Protein 1BBG (pdb70)

Foldseek 3Di:
DFFDWDADQLLPQHCATFTDNPCPLRHTDRDSVCRGVVVD

InterPro domains:
  IPR005611 Amb V Allergen [PF03913] (36-73)
  IPR005611 Amb V Allergen [PIRSF002697] (1-73)
  IPR005611 Amb V 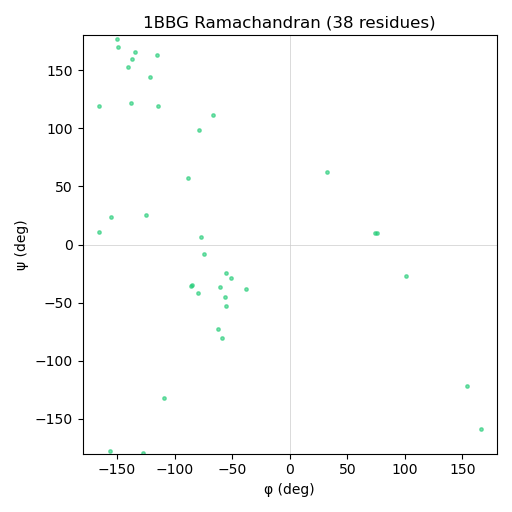Allergen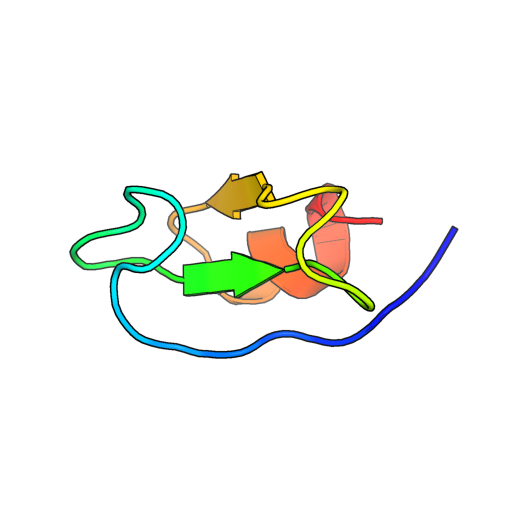 [SM00816] (35-73)
  IPR036712 Amb V Allergen superfamily [G3DSA:3.30.160.80] (34-73)
  IPR036712 Amb V Allergen superfamily [SSF57296] (34-73)

Radius of gyration: 8.35 Å; Cα contacts (8 Å, |Δi|>4): 90; chains: 1; bounding box: 14×18×20 Å

Nearest PDB structures 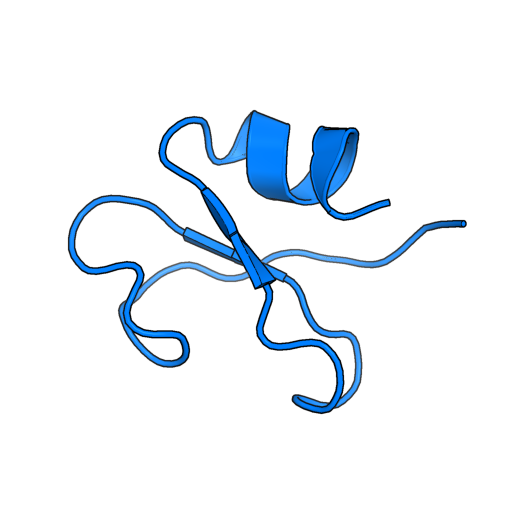(foldseek):
  1bbg-assembly1_A  TM=1.026E+00  e=2.844E-09  Ambrosia trifida
  2bbg-assembly1_A  TM=9.635E-01  e=9.800E-08  Ambrosia trifida
  3bbg-assembly1_A  TM=8.807E-01  e=9.127E-07  Ambrosia trifida

CATH classification: 3.30.160.80

Solvent-accessible surface area: 2804 Å² total; per-residue (Å²): 150,126,44,134,50,73,140,39,75,113,25,62,1,108,69,83,61,0,8,22,78,120,47,130,131,53,49,30,55,83,40,128,60,43,0,82,128,57,27,82

Secondary structure (DSSP, 8-state):
-----EESSTTS-TTSEEE-SSSSS-EEESSHHHHHHHH-

Structure (mmCIF, N/CA/C/O backbone):
data_1BBG
#
_entry.id   1BBG
#
_cell.length_a   1.000
_cell.length_b   1.000
_cell.length_c   1.000
_cell.angle_alpha   90.00
_cell.angle_beta   90.00
_cell.angle_gamma   90.00
#
_symmetry.space_group_name_H-M   'P 1'
#
loop_
_atom_site.group_PDB
_atom_site.id
_atom_site.type_symbol
_atom_site.label_atom_id
_atom_site.label_alt_id
_atom_site.label_comp_id
_atom_site.label_asym_id
_atom_site.label_entity_id
_atom_site.label_seq_id
_atom_site.pdbx_PDB_ins_code
_atom_site.Cartn_x
_atom_site.Cartn_y
_atom_site.Cartn_z
_atom_site.occupancy
_atom_site.B_iso_or_equiv
_atom_site.auth_seq_id
_atom_site.auth_comp_id
_atom_site.auth_asym_id
_atom_site.auth_atom_id
_atom_site.pdbx_PDB_model_num
ATOM 1 N N . ASP A 1 1 ? 10.089 2.930 7.129 1.00 2.36 1 ASP A N 1
ATOM 2 C CA . ASP A 1 1 ? 9.141 2.853 5.980 1.00 2.37 1 ASP A CA 1
ATOM 3 C C . ASP A 1 1 ? 9.885 2.446 4.705 1.00 1.93 1 ASP A C 1
ATOM 4 O O . ASP A 1 1 ? 9.949 3.191 3.748 1.00 2.52 1 ASP A O 1
ATOM 15 N N . ASP A 1 2 ? 10.451 1.271 4.689 1.00 1.37 2 ASP A N 1
ATOM 16 C CA . ASP A 1 2 ? 11.196 0.818 3.478 1.00 1.35 2 ASP A CA 1
ATOM 17 C C . ASP A 1 2 ? 11.246 -0.713 3.432 1.00 0.93 2 ASP A C 1
ATOM 18 O O . ASP A 1 2 ? 10.697 -1.387 4.281 1.00 0.99 2 ASP A O 1
ATOM 27 N N . GLY A 1 3 ? 11.906 -1.266 2.450 1.00 0.78 3 GLY A N 1
ATOM 28 C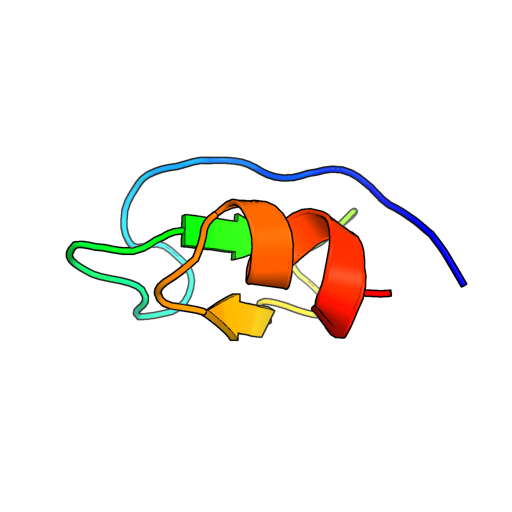 CA . GLY A 1 3 ? 11.997 -2.751 2.356 1.00 0.65 3 GLY A CA 1
ATOM 29 C C . GLY A 1 3 ? 12.507 -3.171 0.971 1.00 0.49 3 GLY A C 1
ATOM 30 O O . GLY A 1 3 ? 13.133 -2.403 0.268 1.00 0.49 3 GLY A O 1
ATOM 34 N N . LEU A 1 4 ? 12.249 -4.393 0.585 1.00 0.39 4 LEU A N 1
ATOM 35 C CA . LEU A 1 4 ? 12.718 -4.889 -0.740 1.00 0.29 4 LEU A CA 1
ATOM 36 C C . LEU A 1 4 ? 11.533 -5.491 -1.515 1.00 0.28 4 LEU A C 1
ATOM 37 O O . LEU A 1 4 ? 10.421 -5.505 -1.027 1.00 0.31 4 LEU A O 1
ATOM 53 N N . CYS A 1 5 ? 11.745 -5.991 -2.711 1.00 0.33 5 CYS A N 1
ATOM 54 C CA . CYS A 1 5 ? 10.587 -6.583 -3.466 1.00 0.40 5 CYS A CA 1
ATOM 55 C C 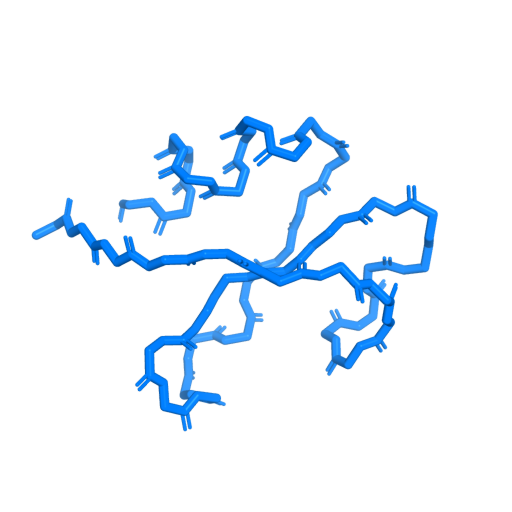. CYS A 1 5 ? 11.018 -7.842 -4.216 1.00 0.41 5 CYS A C 1
ATOM 56 O O . CYS A 1 5 ? 12.161 -8.004 -4.595 1.00 0.47 5 CYS A O 1
ATOM 63 N N . TYR A 1 6 ? 10.08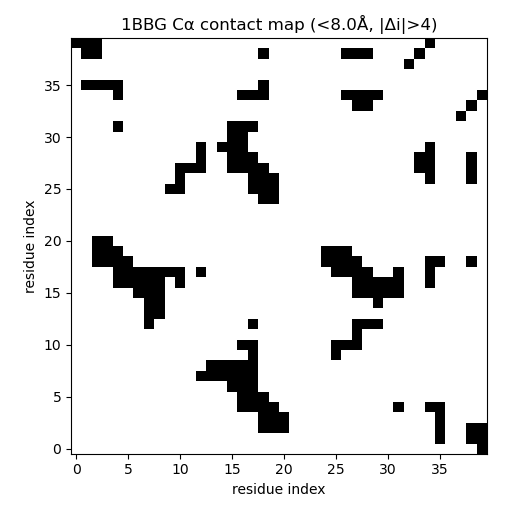7 -8.726 -4.435 1.00 0.37 6 TYR A N 1
ATOM 64 C CA . TYR A 1 6 ? 10.388 -9.989 -5.169 1.00 0.40 6 TYR A CA 1
ATOM 65 C C . TYR A 1 6 ? 9.287 -10.214 -6.200 1.00 0.34 6 TYR A C 1
ATOM 66 O O . TYR A 1 6 ? 8.262 -9.560 -6.159 1.00 0.30 6 TYR A O 1
ATOM 84 N N . GLU A 1 7 ? 9.475 -11.089 -7.145 1.00 0.35 7 GLU A N 1
ATOM 85 C CA . GLU A 1 7 ? 8.402 -11.258 -8.162 1.00 0.30 7 GLU A CA 1
ATOM 86 C C . GLU A 1 7 ? 7.896 -12.694 -8.191 1.00 0.29 7 GLU A C 1
ATOM 87 O O . GLU A 1 7 ? 8.638 -13.641 -8.020 1.00 0.34 7 GLU A O 1
ATOM 99 N N . GLY A 1 8 ? 6.621 -12.849 -8.419 1.00 0.25 8 GLY A N 1
ATOM 100 C CA . GLY A 1 8 ? 6.030 -14.210 -8.476 1.00 0.26 8 GLY A CA 1
ATOM 101 C C . GLY A 1 8 ? 4.544 -14.174 -8.100 1.00 0.24 8 GLY A C 1
ATOM 102 O O . GLY A 1 8 ? 3.748 -13.520 -8.743 1.00 0.23 8 GLY A O 1
ATOM 106 N N . THR A 1 9 ? 4.159 -14.901 -7.082 1.00 0.28 9 THR A N 1
ATOM 107 C CA . THR A 1 9 ? 2.727 -14.940 -6.691 1.00 0.30 9 THR A CA 1
ATOM 108 C C . THR A 1 9 ? 2.569 -15.312 -5.200 1.00 0.34 9 THR A C 1
ATOM 109 O O . THR A 1 9 ? 1.556 -15.856 -4.805 1.00 0.40 9 THR A O 1
ATOM 120 N N . ASN A 1 10 ? 3.567 -15.086 -4.376 1.00 0.34 10 ASN A N 1
ATOM 121 C CA . ASN A 1 10 ? 3.450 -15.506 -2.936 1.00 0.40 10 ASN A CA 1
ATOM 122 C C . ASN A 1 10 ? 2.524 -14.607 -2.127 1.00 0.36 10 ASN A C 1
ATOM 123 O O . ASN A 1 10 ? 2.185 -14.904 -0.998 1.00 0.41 10 ASN A O 1
ATOM 134 N N . CYS A 1 11 ? 2.091 -13.542 -2.693 1.00 0.32 11 CYS A N 1
ATOM 135 C CA . CYS A 1 11 ? 1.153 -12.641 -1.962 1.00 0.35 11 CYS A CA 1
ATOM 136 C C . CYS A 1 11 ? -0.083 -12.440 -2.786 1.00 0.43 11 CYS A C 1
ATOM 137 O O . CYS A 1 11 ? -0.791 -11.461 -2.662 1.00 0.50 11 CYS A O 1
ATOM 144 N N . GLY A 1 12 ? -0.357 -13.382 -3.619 1.00 0.45 12 GLY A N 1
ATOM 145 C CA . GLY A 1 12 ? -1.566 -13.269 -4.445 1.00 0.55 12 GLY A CA 1
ATOM 146 C C . GLY A 1 12 ? -1.328 -12.257 -5.559 1.00 0.50 12 GLY A C 1
ATOM 147 O O . GLY A 1 12 ? -2.238 -11.859 -6.259 1.00 0.61 12 GLY A O 1
ATOM 151 N N . LYS A 1 13 ? -0.108 -11.831 -5.722 1.00 0.39 13 LYS A N 1
ATOM 152 C CA . LYS A 1 13 ? 0.194 -10.839 -6.779 1.00 0.40 13 LYS A CA 1
ATOM 153 C C . LYS A 1 13 ? 0.513 -11.550 -8.074 1.00 0.31 13 LYS A C 1
ATOM 154 O O . LYS A 1 13 ? 1.558 -11.384 -8.668 1.00 0.27 13 LYS A O 1
ATOM 173 N N . VAL A 1 14 ? -0.410 -12.337 -8.505 1.00 0.35 14 VAL A N 1
ATOM 174 C CA . VAL A 1 14 ? -0.235 -13.085 -9.784 1.00 0.33 14 VAL A CA 1
ATOM 175 C C . VAL A 1 14 ? -0.209 -12.081 -10.942 1.00 0.30 14 VAL A C 1
ATOM 176 O O . VAL A 1 14 ? -1.204 -11.454 -11.247 1.00 0.35 14 VAL A O 1
ATOM 189 N N . GLY A 1 15 ? 0.917 -11.908 -11.585 1.00 0.27 15 GLY A N 1
ATOM 190 C CA . GLY A 1 15 ? 0.977 -10.925 -12.708 1.00 0.30 15 GLY A CA 1
ATOM 191 C C . GLY A 1 15 ? 1.630 -9.627 -12.215 1.00 0.28 15 GLY A C 1
ATOM 192 O O . GLY A 1 15 ? 2.242 -8.907 -12.980 1.00 0.32 15 GLY A O 1
ATOM 196 N N . LYS A 1 16 ? 1.532 -9.328 -10.941 1.00 0.24 16 LYS A N 1
ATOM 197 C CA . LYS A 1 16 ? 2.182 -8.086 -10.421 1.00 0.24 16 LYS A CA 1
ATOM 198 C C . LYS A 1 16 ? 3.389 -8.482 -9.540 1.00 0.18 16 LYS A C 1
ATOM 199 O O . LYS A 1 16 ? 4.187 -9.303 -9.944 1.00 0.18 16 LYS A O 1
ATOM 218 N N . TYR A 1 17 ? 3.556 -7.933 -8.355 1.00 0.16 17 TYR A N 1
ATOM 219 C CA . TYR A 1 17 ? 4.730 -8.337 -7.532 1.00 0.16 17 TYR A CA 1
ATOM 220 C C . TYR A 1 17 ? 4.389 -8.219 -6.031 1.00 0.16 17 TYR A C 1
ATOM 221 O O . TYR A 1 17 ? 3.301 -7.795 -5.682 1.00 0.16 17 TYR A O 1
ATOM 239 N N . CYS A 1 18 ? 5.285 -8.588 -5.129 1.00 0.20 18 CYS A N 1
ATOM 240 C CA . CYS A 1 18 ? 4.942 -8.487 -3.681 1.00 0.23 18 CYS A CA 1
ATOM 241 C C . CYS A 1 18 ? 6.122 -7.924 -2.888 1.00 0.27 18 CYS A C 1
ATOM 242 O O . CYS A 1 18 ? 7.247 -7.943 -3.333 1.00 0.29 18 CYS A O 1
ATOM 249 N N . CYS A 1 19 ? 5.863 -7.402 -1.723 1.00 0.30 19 CYS A N 1
ATOM 250 C CA . CYS A 1 19 ? 6.956 -6.816 -0.906 1.00 0.34 19 CYS A CA 1
ATOM 251 C C . CYS A 1 19 ? 6.823 -7.203 0.581 1.00 0.38 19 CYS A C 1
ATOM 252 O O . CYS A 1 19 ? 5.825 -6.914 1.224 1.00 0.51 19 CYS A O 1
ATOM 259 N N . SER A 1 20 ? 7.836 -7.848 1.126 1.00 0.29 20 SER A N 1
ATOM 260 C CA . SER A 1 20 ? 7.821 -8.245 2.574 1.00 0.33 20 SER A CA 1
ATOM 261 C C . SER A 1 20 ? 9.242 -8.641 2.987 1.00 0.29 20 SER A C 1
ATOM 262 O O . SER A 1 20 ? 9.811 -9.559 2.430 1.00 0.35 20 SER A O 1
ATOM 270 N N . PRO A 1 21 ? 9.779 -7.929 3.937 1.00 0.37 21 PRO A N 1
ATOM 271 C CA . PRO A 1 21 ? 11.158 -8.212 4.400 1.00 0.54 21 PRO A CA 1
ATOM 272 C C . PRO A 1 21 ? 11.189 -9.446 5.303 1.00 0.62 21 PRO A C 1
ATOM 273 O O . PRO A 1 21 ? 12.202 -9.785 5.881 1.00 0.87 21 PRO A O 1
ATOM 284 N N . ILE A 1 22 ? 10.085 -10.120 5.416 1.00 0.55 22 ILE A N 1
ATOM 285 C CA . ILE A 1 22 ? 10.037 -11.348 6.275 1.00 0.75 22 ILE A CA 1
ATOM 286 C C . ILE A 1 22 ? 8.781 -12.141 5.965 1.00 0.78 22 ILE A C 1
ATOM 287 O O . ILE A 1 22 ? 8.405 -13.063 6.662 1.00 1.60 22 ILE A O 1
ATOM 303 N N . GLY A 1 23 ? 8.136 -11.757 4.930 1.00 0.96 23 GLY A N 1
ATOM 304 C CA . GLY A 1 23 ? 6.870 -12.437 4.525 1.00 0.96 23 GLY A CA 1
ATOM 305 C C . GLY A 1 23 ? 5.772 -12.018 5.492 1.00 0.81 23 GLY A C 1
ATOM 306 O O . GLY A 1 23 ? 4.688 -12.567 5.507 1.00 0.96 23 GLY A O 1
ATOM 310 N N . LYS A 1 24 ? 6.058 -11.044 6.304 1.00 0.64 24 LYS A N 1
ATOM 311 C CA . LYS A 1 24 ? 5.047 -10.571 7.289 1.00 0.68 24 LYS A CA 1
ATOM 312 C C . LYS A 1 24 ? 4.106 -9.541 6.655 1.00 0.69 24 LYS A C 1
ATOM 313 O O . LYS A 1 24 ? 2.933 -9.486 6.967 1.00 1.17 24 LYS A O 1
ATOM 332 N N . TYR A 1 25 ? 4.606 -8.726 5.766 1.00 0.39 25 TYR A N 1
ATOM 333 C CA . TYR A 1 25 ? 3.729 -7.705 5.116 1.00 0.47 25 TYR A CA 1
ATOM 334 C C . TYR A 1 25 ? 3.012 -8.306 3.904 1.00 0.44 25 TYR A C 1
ATOM 335 O O . TYR A 1 25 ? 1.878 -7.975 3.617 1.00 0.48 25 TYR A O 1
ATOM 353 N N . CYS A 1 26 ? 3.662 -9.179 3.182 1.00 0.40 26 CYS A N 1
ATOM 354 C CA . CYS A 1 26 ? 3.006 -9.783 1.985 1.00 0.41 26 CYS A CA 1
ATOM 355 C C . CYS A 1 26 ? 2.058 -8.759 1.356 1.00 0.43 26 CYS A C 1
ATOM 356 O O . CYS A 1 26 ? 0.864 -8.970 1.276 1.00 0.48 26 CYS A O 1
ATOM 363 N N . VAL A 1 27 ? 2.584 -7.653 0.898 1.00 0.42 27 VAL A N 1
ATOM 364 C CA . VAL A 1 27 ? 1.712 -6.620 0.264 1.00 0.43 27 VAL A CA 1
ATOM 365 C C . VAL A 1 27 ? 2.089 -6.505 -1.207 1.00 0.36 27 VAL A C 1
ATOM 366 O O . VAL A 1 27 ? 3.210 -6.205 -1.543 1.00 0.34 27 VAL A O 1
ATOM 379 N N . CYS A 1 28 ? 1.177 -6.780 -2.093 1.00 0.34 28 CYS A N 1
ATOM 380 C CA . CYS A 1 28 ? 1.538 -6.737 -3.536 1.00 0.27 28 CYS A CA 1
ATOM 381 C C . CYS A 1 28 ? 0.782 -5.649 -4.292 1.00 0.23 28 CYS A C 1
ATOM 382 O O . CYS A 1 28 ? -0.223 -5.132 -3.846 1.00 0.27 28 CYS A O 1
ATOM 389 N N . TYR A 1 29 ? 1.280 -5.313 -5.450 1.00 0.18 29 TYR A N 1
ATOM 390 C CA . TYR A 1 29 ? 0.637 -4.273 -6.286 1.00 0.18 29 TYR A CA 1
ATOM 391 C C . TYR A 1 29 ? 0.881 -4.585 -7.760 1.00 0.20 29 TYR A C 1
ATOM 392 O O . TYR A 1 29 ? 1.683 -5.430 -8.092 1.00 0.19 29 TYR A O 1
ATOM 410 N N . ASP A 1 30 ? 0.233 -3.898 -8.652 1.00 0.26 30 ASP A N 1
ATOM 411 C CA . ASP A 1 30 ? 0.489 -4.163 -10.090 1.00 0.32 30 ASP A CA 1
ATOM 412 C C . ASP A 1 30 ? 1.776 -3.468 -10.540 1.00 0.33 30 ASP A C 1
ATOM 413 O O . ASP A 1 30 ? 2.578 -4.032 -11.258 1.00 0.36 30 ASP A O 1
ATOM 422 N N . SER A 1 31 ? 1.993 -2.261 -10.102 1.00 0.33 31 SER A N 1
ATOM 423 C CA . SER A 1 31 ? 3.255 -1.546 -10.486 1.00 0.38 31 SER A CA 1
ATOM 424 C C . SER A 1 31 ? 4.392 -2.085 -9.612 1.00 0.34 31 SER A C 1
ATOM 425 O O . SER A 1 31 ? 4.528 -1.669 -8.485 1.00 0.29 31 SER A O 1
ATOM 433 N N . LYS A 1 32 ?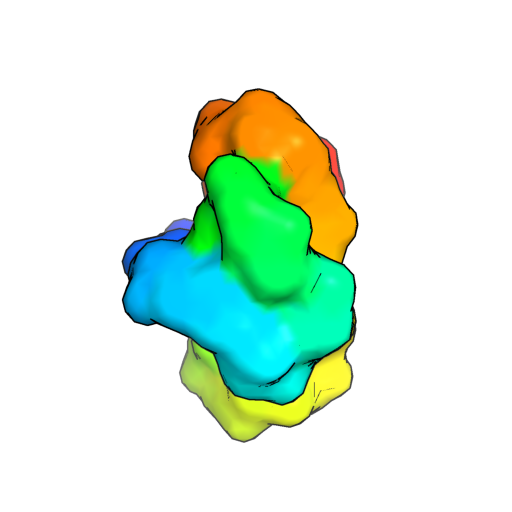 5.207 -3.010 -10.075 1.00 0.37 32 LYS A N 1
ATOM 434 C CA . LYS A 1 32 ? 6.278 -3.512 -9.163 1.00 0.37 32 LYS A CA 1
ATOM 435 C C . LYS A 1 32 ? 6.753 -2.297 -8.377 1.00 0.41 32 LYS A C 1
ATOM 436 O O . LYS A 1 32 ? 6.987 -2.354 -7.180 1.00 0.41 32 LYS A O 1
ATOM 455 N N . ALA A 1 33 ? 6.826 -1.172 -9.037 1.00 0.47 33 ALA A N 1
ATOM 456 C CA . ALA A 1 33 ? 7.195 0.060 -8.340 1.00 0.51 33 ALA A CA 1
ATOM 457 C C . ALA A 1 33 ? 6.220 0.254 -7.192 1.00 0.43 33 ALA A C 1
ATOM 458 O O . ALA A 1 33 ? 6.612 0.545 -6.102 1.00 0.46 33 ALA A O 1
ATOM 465 N N . ILE A 1 34 ? 4.938 0.073 -7.409 1.00 0.36 34 ILE A N 1
ATOM 466 C CA . ILE A 1 34 ? 4.007 0.240 -6.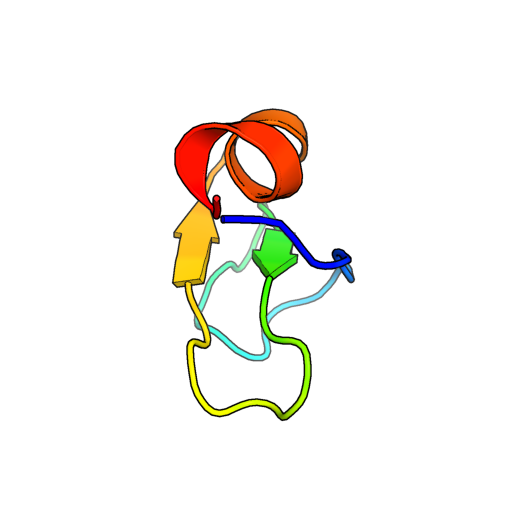288 1.00 0.30 34 ILE A CA 1
ATOM 467 C C . ILE A 1 34 ? 4.427 -0.672 -5.164 1.00 0.28 34 ILE A C 1
ATOM 468 O O . ILE A 1 34 ? 4.176 -0.435 -4.003 1.00 0.31 34 ILE A O 1
ATOM 484 N N . CYS A 1 35 ? 5.116 -1.690 -5.527 1.00 0.29 35 CYS A N 1
ATOM 485 C CA . CYS A 1 35 ? 5.645 -2.635 -4.499 1.00 0.34 35 CYS A CA 1
ATOM 486 C C . CYS A 1 35 ? 6.603 -1.839 -3.624 1.00 0.44 35 CYS A C 1
ATOM 487 O O . CYS A 1 35 ? 6.297 -1.489 -2.503 1.00 0.48 35 CYS A O 1
ATOM 494 N N . ASN A 1 36 ? 7.751 -1.520 -4.149 1.00 0.51 36 ASN A N 1
ATOM 495 C CA . ASN A 1 36 ? 8.730 -0.700 -3.357 1.00 0.62 36 ASN A CA 1
ATOM 496 C C . ASN A 1 36 ? 8.073 0.612 -2.874 1.00 0.62 36 ASN A C 1
ATOM 497 O O . ASN A 1 36 ? 8.106 0.950 -1.708 1.00 0.67 36 ASN A O 1
ATOM 508 N N . LYS A 1 37 ? 7.500 1.347 -3.785 1.00 0.58 37 LYS A N 1
ATOM 509 C CA . LYS A 1 37 ? 6.842 2.653 -3.464 1.00 0.58 37 LYS A CA 1
ATOM 510 C C . LYS A 1 37 ? 5.714 2.518 -2.448 1.00 0.53 37 LYS A C 1
ATOM 511 O O . LYS A 1 37 ? 5.877 2.789 -1.275 1.00 0.60 37 LYS A O 1
ATOM 530 N N . ASN A 1 38 ? 4.568 2.116 -2.901 1.00 0.43 38 ASN A N 1
ATOM 531 C CA . ASN A 1 38 ? 3.414 1.969 -2.016 1.00 0.42 38 ASN A CA 1
ATOM 532 C C . ASN A 1 38 ? 3.719 0.958 -0.939 1.00 0.47 38 ASN A C 1
ATOM 533 O O . ASN A 1 38 ? 3.322 1.093 0.201 1.00 0.55 38 ASN A O 1
ATOM 544 N N . CYS A 1 39 ? 4.431 -0.055 -1.299 1.00 0.46 39 CYS A N 1
ATOM 545 C CA . CYS A 1 39 ? 4.778 -1.093 -0.287 1.00 0.54 39 CYS A CA 1
ATOM 546 C C . CYS A 1 39 ? 5.381 -0.442 0.959 1.00 0.70 39 CYS A C 1
ATOM 547 O O . CYS A 1 39 ? 5.267 -0.952 2.056 1.00 0.79 39 CYS A O 1
ATOM 554 N N . THR A 1 40 ? 6.025 0.680 0.798 1.00 0.76 40 THR A N 1
ATOM 555 C CA . THR A 1 40 ? 6.641 1.362 1.973 1.00 0.91 40 THR A CA 1
ATOM 556 C C . THR A 1 40 ? 5.564 2.076 2.793 1.00 0.93 40 THR A C 1
ATOM 557 O O . THR A 1 40 ? 5.180 1.544 3.822 1.00 1.48 40 THR A O 1
#

Sequence (40 aa):
DDGLCYEGTNCGKVGKYCCSPIGKYCVCYDSKAICNKNCT

B-factor: mean 0.73, std 0.63, range [0.14, 4.44]

Organism: Ambrosia trifida (NCBI:txid4214)